Protein AF-A0A1M7DIY8-F1 (afdb_monomer)

Radius of gyration: 14.51 Å; Cα contacts (8 Å, |Δi|>4): 216; chains: 1; bounding box: 38×32×43 Å

pLDDT: mean 81.54, std 11.87, range [37.44, 93.25]

Sequence (140 aa):
MKLARIVAPTGAGKSCAISRVIQHKDPEVEVIDILEGENPQTRQIRSPVVILDSTSSSPESTLNWLDHFRQSEGTHVHGVLLIGQTDKD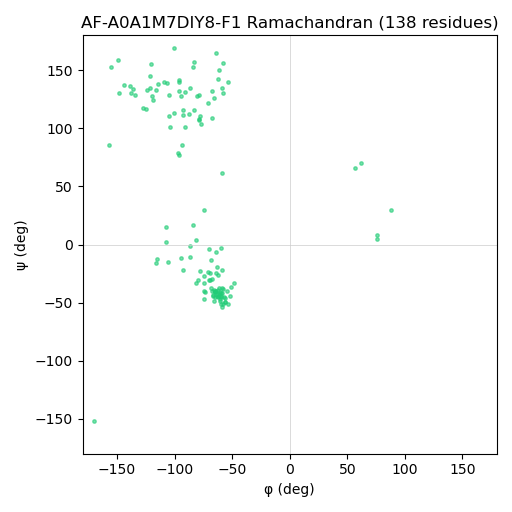NYWTEVRDDFSYDYAIDLDEYIQTSHIERVSRLSRAVEHSIRTLSPSAHPG

Solvent-accessible surface area (backbone atoms only — not comparable to full-atom values): 8065 Å² total; per-residue (Å²): 112,43,33,25,39,45,30,29,41,88,89,49,38,64,70,60,13,51,48,62,54,54,74,72,66,55,84,49,59,39,79,43,78,53,54,84,88,64,64,59,90,79,58,88,72,86,31,34,26,34,38,39,39,41,63,83,40,54,51,67,61,51,49,52,46,53,49,48,53,72,68,38,94,78,46,68,44,38,11,38,36,41,33,30,51,59,86,47,84,60,46,62,55,63,55,43,78,82,48,78,66,81,40,74,47,78,48,72,79,79,66,101,59,54,72,68,56,45,23,51,53,46,27,52,50,51,52,51,43,50,54,72,27,44,92,73,74,74,87,126

Nearest PDB structures (foldseek):
  1tue-assembly3_F  TM=4.587E-01  e=1.432E-03  human papillomavirus 18
  1dcf-assembly1_A-2  TM=4.742E-01  e=1.048E-02  Arabidopsis thaliana
  4nzy-assembly1_B  TM=3.386E-01  e=7.191E-02  Sulfurisphaera tokodaii str. 7
  5t3y-assembly1_A  TM=4.105E-01  e=1.066E+00  Burkholderia multivorans
  7apx-assembly1_F  TM=3.729E-01  e=5.983E-01  Saccharomyces cerevisiae S288C

Structure (mmCIF, N/CA/C/O backbone):
data_AF-A0A1M7DIY8-F1
#
_entry.id   AF-A0A1M7DIY8-F1
#
loop_
_atom_site.group_PDB
_atom_site.id
_atom_site.type_symbol
_atom_site.label_atom_id
_atom_site.label_alt_id
_atom_site.label_comp_id
_atom_site.label_asym_id
_atom_site.label_entity_id
_atom_site.label_seq_id
_atom_site.pdbx_PDB_ins_code
_atom_site.Cartn_x
_atom_site.Cartn_y
_atom_site.Cartn_z
_atom_site.occupancy
_atom_site.B_iso_or_equiv
_atom_site.auth_seq_id
_atom_site.auth_comp_id
_atom_site.auth_asym_id
_atom_site.auth_atom_id
_atom_site.pdbx_PDB_model_num
ATOM 1 N N . MET A 1 1 ? -10.698 -5.961 8.229 1.00 87.00 1 MET A N 1
ATOM 2 C CA . MET A 1 1 ? -9.879 -4.959 7.523 1.00 87.00 1 MET A CA 1
ATOM 3 C C . MET A 1 1 ? -9.600 -5.478 6.122 1.00 87.00 1 MET A C 1
ATOM 5 O O . MET A 1 1 ? -9.266 -6.652 6.009 1.00 87.00 1 MET A O 1
ATOM 9 N N . LYS A 1 2 ? -9.780 -4.648 5.093 1.00 89.75 2 LYS A N 1
ATOM 10 C CA . LYS A 1 2 ? -9.378 -4.939 3.711 1.00 89.75 2 LYS A CA 1
ATOM 11 C C . LYS A 1 2 ? -7.902 -4.600 3.500 1.00 89.75 2 LYS A C 1
ATOM 13 O O . LYS A 1 2 ? -7.381 -3.706 4.170 1.00 89.75 2 LYS A O 1
ATOM 18 N N . LEU A 1 3 ? -7.235 -5.262 2.568 1.00 90.94 3 LEU A N 1
ATOM 19 C CA . LEU A 1 3 ? -5.818 -5.037 2.297 1.00 90.94 3 LEU A CA 1
ATOM 20 C C . LEU A 1 3 ? -5.559 -4.922 0.799 1.00 90.94 3 LEU A C 1
ATOM 22 O O . LEU A 1 3 ? -5.938 -5.793 0.021 1.00 90.94 3 LEU A O 1
ATOM 26 N N . ALA A 1 4 ? -4.873 -3.859 0.396 1.00 91.56 4 ALA A N 1
ATOM 27 C CA . ALA A 1 4 ? -4.406 -3.669 -0.966 1.00 91.56 4 ALA A CA 1
ATOM 28 C C . ALA A 1 4 ? -2.882 -3.538 -1.006 1.00 91.56 4 ALA A C 1
ATOM 30 O O . ALA A 1 4 ? -2.269 -3.111 -0.029 1.00 91.56 4 ALA A O 1
ATOM 31 N N . ARG A 1 5 ? -2.267 -3.862 -2.145 1.00 91.12 5 ARG A N 1
ATOM 32 C CA . ARG A 1 5 ? -0.819 -3.752 -2.353 1.00 91.12 5 ARG A CA 1
ATOM 33 C C . ARG A 1 5 ? -0.490 -3.132 -3.706 1.00 91.12 5 ARG A C 1
ATOM 35 O O . ARG A 1 5 ? -1.015 -3.551 -4.736 1.00 91.12 5 ARG A O 1
ATOM 42 N N . ILE A 1 6 ? 0.429 -2.171 -3.706 1.00 89.56 6 ILE A N 1
ATOM 43 C CA . ILE A 1 6 ? 1.071 -1.641 -4.910 1.00 89.56 6 ILE A CA 1
ATOM 44 C C . ILE A 1 6 ? 2.578 -1.709 -4.709 1.00 89.56 6 ILE A C 1
ATOM 46 O O . ILE A 1 6 ? 3.133 -1.015 -3.856 1.00 89.56 6 ILE A O 1
ATOM 50 N N . VAL A 1 7 ? 3.260 -2.480 -5.544 1.00 88.31 7 VAL A N 1
ATOM 51 C CA . VAL A 1 7 ? 4.724 -2.451 -5.598 1.00 88.31 7 VAL A CA 1
ATOM 52 C C . VAL A 1 7 ? 5.164 -1.910 -6.940 1.00 88.31 7 VAL A C 1
ATOM 54 O O . VAL A 1 7 ? 4.576 -2.202 -7.983 1.00 88.31 7 VAL A O 1
ATOM 57 N N . ALA A 1 8 ? 6.178 -1.058 -6.899 1.00 87.00 8 ALA A N 1
ATOM 58 C CA . ALA A 1 8 ? 6.761 -0.492 -8.099 1.00 87.00 8 ALA A CA 1
ATOM 59 C C . ALA A 1 8 ? 8.251 -0.213 -7.890 1.00 87.00 8 ALA A C 1
ATOM 61 O O . ALA A 1 8 ? 8.672 0.013 -6.750 1.00 87.00 8 ALA A O 1
ATOM 62 N N . PRO A 1 9 ? 9.039 -0.111 -8.964 1.00 85.00 9 PRO A N 1
ATOM 63 C CA . PRO A 1 9 ? 10.480 0.020 -8.879 1.00 85.00 9 PRO A CA 1
ATOM 64 C C . PRO A 1 9 ? 10.910 1.310 -8.189 1.00 85.00 9 PRO A C 1
ATOM 66 O O . PRO A 1 9 ? 10.140 2.275 -8.018 1.00 85.00 9 PRO A O 1
ATOM 69 N N . THR A 1 10 ? 12.178 1.350 -7.807 1.00 83.75 10 THR A N 1
ATOM 70 C CA . THR A 1 10 ? 12.811 2.577 -7.329 1.00 83.75 10 THR A CA 1
ATOM 71 C C . THR A 1 10 ? 12.735 3.661 -8.414 1.00 83.75 10 THR A C 1
ATOM 73 O O . THR A 1 10 ? 12.935 3.408 -9.598 1.00 83.75 10 THR A O 1
ATOM 76 N N . GLY A 1 11 ? 12.357 4.887 -8.035 1.00 82.19 11 GLY A N 1
ATOM 77 C CA . GLY A 1 11 ? 12.195 5.994 -8.990 1.00 82.19 11 GLY A CA 1
ATOM 78 C C . GLY A 1 11 ? 10.925 5.951 -9.858 1.00 82.19 11 GLY A C 1
ATOM 79 O O . GLY A 1 11 ? 10.769 6.788 -10.746 1.00 82.19 11 GLY A O 1
ATOM 80 N N . ALA A 1 12 ? 9.980 5.037 -9.601 1.00 83.69 12 ALA A N 1
ATOM 81 C CA . ALA A 1 12 ? 8.710 4.980 -10.338 1.00 83.69 12 ALA A CA 1
ATOM 82 C C . ALA A 1 12 ? 7.757 6.165 -10.061 1.00 83.69 12 ALA A C 1
ATOM 84 O O . ALA A 1 12 ? 6.793 6.358 -10.798 1.00 83.69 12 ALA A O 1
ATOM 85 N N . GLY A 1 13 ? 8.021 6.964 -9.019 1.00 85.94 13 GLY A N 1
ATOM 86 C CA . GLY A 1 13 ? 7.202 8.123 -8.649 1.00 85.94 13 GLY A CA 1
ATOM 87 C C . GLY A 1 13 ? 6.034 7.802 -7.708 1.00 85.94 13 GLY A C 1
ATOM 88 O O . GLY A 1 13 ? 5.016 8.489 -7.750 1.00 85.94 13 GLY A O 1
ATOM 89 N N . LYS A 1 14 ? 6.170 6.776 -6.850 1.00 87.56 14 LYS A N 1
ATOM 90 C CA . LYS A 1 14 ? 5.151 6.357 -5.864 1.00 87.56 14 LYS A CA 1
ATOM 91 C C . LYS A 1 14 ? 4.698 7.514 -4.967 1.00 87.56 14 LYS A C 1
ATOM 93 O O . LYS A 1 14 ? 3.511 7.820 -4.931 1.00 87.56 14 LYS A O 1
ATOM 98 N N . SER A 1 15 ? 5.635 8.237 -4.353 1.00 87.44 15 SER A N 1
ATOM 99 C CA . SER A 1 15 ? 5.326 9.387 -3.490 1.00 87.44 15 SER A CA 1
ATOM 100 C C . SER A 1 15 ? 4.608 10.511 -4.248 1.00 87.44 15 SER A C 1
ATOM 102 O O . SER A 1 15 ? 3.671 11.109 -3.722 1.00 87.44 15 SER A O 1
ATOM 104 N N . CYS A 1 16 ? 4.973 10.764 -5.515 1.00 87.31 16 CYS A N 1
ATOM 105 C CA . CYS A 1 16 ? 4.265 11.726 -6.368 1.00 87.31 16 CYS A CA 1
ATOM 106 C C . CYS A 1 16 ? 2.831 11.269 -6.662 1.00 87.31 16 CYS A C 1
ATOM 108 O O . CYS A 1 16 ? 1.909 12.084 -6.657 1.00 87.31 16 CYS A O 1
ATOM 110 N N . ALA A 1 17 ? 2.639 9.973 -6.910 1.00 86.94 17 ALA A N 1
ATOM 111 C CA . ALA A 1 17 ? 1.332 9.404 -7.190 1.00 86.94 17 ALA A CA 1
ATOM 112 C C . ALA A 1 17 ? 0.401 9.460 -5.974 1.00 86.94 17 ALA A C 1
ATOM 114 O O . ALA A 1 17 ? -0.742 9.886 -6.132 1.00 86.94 17 ALA A O 1
ATOM 115 N N . ILE A 1 18 ? 0.903 9.105 -4.784 1.00 88.44 18 ILE A N 1
ATOM 116 C CA . ILE A 1 18 ? 0.186 9.236 -3.506 1.00 88.44 18 ILE A CA 1
ATOM 117 C C . ILE A 1 18 ? -0.185 10.700 -3.275 1.00 88.44 18 ILE A C 1
ATOM 119 O O . ILE A 1 18 ? -1.364 11.009 -3.132 1.00 88.44 18 ILE A O 1
ATOM 123 N N . SER A 1 19 ? 0.804 11.604 -3.336 1.00 87.62 19 SER A N 1
ATOM 124 C CA . SER A 1 19 ? 0.607 13.050 -3.152 1.00 87.62 19 SER A CA 1
ATOM 125 C C . SER A 1 19 ? -0.497 13.586 -4.058 1.00 87.62 19 SER A C 1
ATOM 127 O O . SER A 1 19 ? -1.366 14.322 -3.606 1.00 87.62 19 SER A O 1
ATOM 129 N N . ARG A 1 20 ? -0.508 13.178 -5.332 1.00 84.69 20 ARG A N 1
ATOM 130 C CA . ARG A 1 20 ? -1.522 13.606 -6.299 1.00 84.69 20 ARG A CA 1
ATOM 131 C C . ARG A 1 20 ? -2.933 13.167 -5.902 1.00 84.69 20 ARG A C 1
ATOM 133 O O . ARG A 1 20 ? -3.867 13.940 -6.101 1.00 84.69 20 ARG A O 1
ATOM 140 N N . VAL A 1 21 ? -3.089 11.961 -5.361 1.00 83.12 21 VAL A N 1
ATOM 141 C CA . VAL A 1 21 ? -4.396 11.429 -4.948 1.00 83.12 21 VAL A CA 1
ATOM 142 C C . VAL A 1 21 ? -4.863 12.093 -3.650 1.00 83.12 21 VAL A C 1
ATOM 144 O O . VAL A 1 21 ? -5.978 12.602 -3.599 1.00 83.12 21 VAL A O 1
ATOM 147 N N . ILE A 1 22 ? -3.993 12.207 -2.642 1.00 82.88 22 ILE A N 1
ATOM 148 C CA . ILE A 1 22 ? -4.367 12.776 -1.333 1.00 82.88 22 ILE A CA 1
ATOM 149 C C . ILE A 1 22 ? -4.533 14.305 -1.351 1.00 82.88 22 ILE A C 1
ATOM 151 O O . ILE A 1 22 ? -5.324 14.847 -0.582 1.00 82.88 22 ILE A O 1
ATOM 155 N N . GLN A 1 23 ? -3.840 15.025 -2.248 1.00 73.12 23 GLN A N 1
ATOM 156 C CA . GLN A 1 23 ? -3.990 16.483 -2.400 1.00 73.12 23 GLN A CA 1
ATOM 157 C C . GLN A 1 23 ? -5.427 16.898 -2.747 1.00 73.12 23 GLN A C 1
ATOM 159 O O . GLN A 1 23 ? -5.815 18.032 -2.470 1.00 73.12 23 GLN A O 1
ATOM 164 N N . HIS A 1 24 ? -6.228 15.979 -3.295 1.00 60.84 24 HIS A N 1
ATOM 165 C CA . HIS A 1 24 ? -7.634 16.211 -3.620 1.00 60.84 24 HIS A CA 1
ATOM 166 C C . HIS A 1 24 ? -8.584 16.002 -2.422 1.00 60.84 24 HIS A C 1
ATOM 168 O O . HIS A 1 24 ? -9.795 15.983 -2.608 1.00 60.84 24 HIS A O 1
ATOM 174 N N . LYS A 1 25 ? -8.038 15.978 -1.193 1.00 53.34 25 LYS A N 1
ATOM 175 C CA . LYS A 1 25 ? -8.757 16.014 0.091 1.00 53.34 25 LYS A CA 1
ATOM 176 C C . LYS A 1 25 ? -9.773 14.890 0.258 1.00 53.34 25 LYS A C 1
ATOM 178 O O . LYS A 1 25 ? -10.963 15.154 0.408 1.00 53.34 25 LYS A O 1
ATOM 183 N N . ASP A 1 26 ? -9.280 13.662 0.336 1.00 60.62 26 ASP A N 1
ATOM 184 C CA . ASP A 1 26 ? -10.044 12.622 1.012 1.00 60.62 26 ASP A CA 1
ATOM 185 C C . ASP A 1 26 ? -9.616 12.610 2.494 1.00 60.62 26 ASP A C 1
ATOM 187 O O . ASP A 1 26 ? -8.516 12.143 2.800 1.00 60.62 26 ASP A O 1
ATOM 191 N N . PRO A 1 27 ? -10.393 13.206 3.426 1.00 61.59 27 PRO A N 1
ATOM 192 C CA . PRO A 1 27 ? -10.049 13.229 4.854 1.00 61.59 27 PRO A CA 1
ATOM 193 C C . PRO A 1 27 ? -10.021 11.824 5.474 1.00 61.59 27 PRO A C 1
ATOM 195 O O . PRO A 1 27 ? -9.643 11.668 6.631 1.00 61.59 27 PRO A O 1
ATOM 198 N N . GLU A 1 28 ? -10.421 10.813 4.705 1.00 78.19 28 GLU A N 1
ATOM 199 C CA . GLU A 1 28 ? -10.513 9.418 5.104 1.00 78.19 28 GLU A CA 1
ATOM 200 C C . GLU A 1 28 ? -9.201 8.634 4.944 1.00 78.19 28 GLU A C 1
ATOM 202 O O .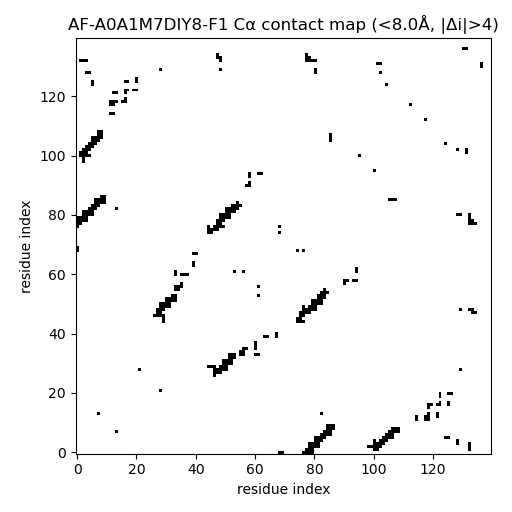 GLU A 1 28 ? -9.160 7.451 5.288 1.00 78.19 28 GLU A O 1
ATOM 207 N N . VAL A 1 29 ? -8.128 9.268 4.451 1.00 87.44 29 VAL A N 1
ATOM 208 C CA . VAL A 1 29 ? -6.845 8.606 4.171 1.00 87.44 29 VAL A CA 1
ATOM 209 C C . VAL A 1 29 ? -5.711 9.202 5.006 1.00 87.44 29 VAL A C 1
ATOM 211 O O . VAL A 1 29 ? -5.441 10.400 4.944 1.00 87.44 29 VAL A O 1
ATOM 214 N N . GLU A 1 30 ? -5.012 8.366 5.772 1.00 89.75 30 GLU A N 1
ATOM 215 C CA . GLU A 1 30 ? -3.753 8.716 6.449 1.00 89.75 30 GLU A CA 1
ATOM 216 C C . GLU A 1 30 ? -2.576 8.043 5.734 1.00 89.75 30 GLU A C 1
ATOM 218 O O . GLU A 1 30 ? -2.679 6.887 5.336 1.00 89.75 30 GLU A O 1
ATOM 223 N N . VAL A 1 31 ? -1.458 8.753 5.562 1.00 91.00 31 VAL A N 1
ATOM 224 C CA . VAL A 1 31 ? -0.212 8.176 5.032 1.00 91.00 31 VAL A CA 1
ATOM 225 C C . VAL A 1 31 ? 0.773 8.001 6.180 1.00 91.00 31 VAL A C 1
ATOM 227 O O . VAL A 1 31 ? 1.015 8.943 6.938 1.00 91.00 31 VAL A O 1
ATOM 230 N N . ILE A 1 32 ? 1.330 6.800 6.305 1.00 91.31 32 ILE A N 1
ATOM 231 C CA . ILE A 1 32 ? 2.298 6.432 7.336 1.00 91.31 32 ILE A CA 1
ATOM 232 C C . ILE A 1 32 ? 3.538 5.884 6.645 1.00 91.31 32 ILE A C 1
ATOM 234 O O . ILE A 1 32 ? 3.480 4.842 5.995 1.00 91.31 32 ILE A O 1
ATOM 238 N N . ASP A 1 33 ? 4.654 6.582 6.821 1.00 90.38 33 ASP A N 1
ATOM 239 C CA . ASP A 1 33 ? 5.973 6.083 6.453 1.00 90.38 33 ASP A CA 1
ATOM 240 C C . ASP A 1 33 ? 6.485 5.204 7.596 1.00 90.38 33 ASP A C 1
ATOM 242 O O . ASP A 1 33 ? 6.681 5.705 8.705 1.00 90.38 33 ASP A O 1
ATOM 246 N N . ILE A 1 34 ? 6.682 3.904 7.352 1.00 88.44 34 ILE A N 1
ATOM 247 C CA . ILE A 1 34 ? 7.192 3.002 8.392 1.00 88.44 34 ILE A CA 1
ATOM 248 C C . ILE A 1 34 ? 8.664 3.318 8.655 1.00 88.44 34 ILE A C 1
ATOM 250 O O . ILE A 1 34 ? 9.509 3.179 7.763 1.00 88.44 34 ILE A O 1
ATOM 254 N N . LEU A 1 35 ? 8.983 3.654 9.904 1.00 85.56 35 LEU A N 1
ATOM 255 C CA . LEU A 1 35 ? 10.361 3.729 10.377 1.00 85.56 35 LEU A CA 1
ATOM 256 C C . LEU A 1 35 ? 10.761 2.420 11.073 1.00 85.56 35 LEU A C 1
ATOM 258 O O . LEU A 1 35 ? 9.982 1.832 11.822 1.00 85.56 35 LEU A O 1
ATOM 262 N N . GLU A 1 36 ? 11.994 1.961 10.844 1.00 83.38 36 GLU A N 1
ATOM 263 C CA . GLU A 1 36 ? 12.528 0.775 11.526 1.00 83.38 36 GLU A CA 1
ATOM 264 C C . GLU A 1 36 ? 12.509 0.953 13.049 1.00 83.38 36 GLU A C 1
ATOM 266 O O . GLU A 1 36 ? 12.985 1.961 13.578 1.00 83.38 36 GLU A O 1
ATOM 271 N N . GLY A 1 37 ? 11.969 -0.046 13.754 1.00 83.00 37 GLY A N 1
ATOM 272 C CA . GLY A 1 37 ? 11.833 -0.033 15.213 1.00 83.00 37 GLY A CA 1
ATOM 273 C C . GLY A 1 37 ? 10.698 0.847 15.755 1.00 83.00 37 GLY A C 1
ATOM 274 O O . GLY A 1 37 ? 10.573 0.980 16.974 1.00 83.00 37 GLY A O 1
ATOM 275 N N . GLU A 1 38 ? 9.866 1.446 14.896 1.00 88.12 38 GLU A N 1
ATOM 276 C CA . GLU A 1 38 ? 8.678 2.184 15.333 1.00 88.12 38 GLU A CA 1
ATOM 277 C C . GLU A 1 38 ? 7.638 1.230 15.942 1.00 88.12 38 GLU A C 1
ATOM 279 O O . GLU A 1 38 ? 7.301 0.198 15.362 1.00 88.12 38 GLU A O 1
ATOM 284 N N . ASN A 1 39 ? 7.107 1.582 17.120 1.00 88.44 39 ASN A N 1
ATOM 285 C CA . ASN A 1 39 ? 6.034 0.819 17.752 1.00 88.44 39 ASN A CA 1
ATOM 286 C C . ASN A 1 39 ? 4.659 1.389 17.346 1.00 88.44 39 ASN A C 1
ATOM 288 O O . ASN A 1 39 ? 4.291 2.470 17.833 1.00 88.44 39 ASN A O 1
ATOM 292 N N . PRO A 1 40 ? 3.858 0.654 16.550 1.00 90.19 40 PRO A N 1
ATOM 293 C CA . PRO A 1 40 ? 2.565 1.129 16.062 1.00 90.19 40 PRO A CA 1
ATOM 294 C C . PRO A 1 40 ? 1.560 1.411 17.187 1.00 90.19 40 PRO A C 1
ATOM 296 O O . PRO A 1 40 ? 0.725 2.301 17.056 1.00 90.19 40 PRO A O 1
ATOM 299 N N . GLN A 1 41 ? 1.691 0.750 18.344 1.00 86.69 41 GLN A N 1
ATOM 300 C CA . GLN A 1 41 ? 0.803 0.941 19.499 1.00 86.69 41 GLN A CA 1
ATOM 301 C C . GLN A 1 41 ? 0.862 2.353 20.096 1.00 86.69 41 GLN A C 1
ATOM 303 O O . GLN A 1 41 ? -0.040 2.757 20.828 1.00 86.69 41 GLN A O 1
ATOM 308 N N . THR A 1 42 ? 1.928 3.104 19.815 1.00 86.75 42 THR A N 1
ATOM 309 C CA . THR A 1 42 ? 2.100 4.474 20.322 1.00 86.75 42 THR A CA 1
ATOM 310 C C . THR A 1 42 ? 1.438 5.527 19.435 1.00 86.75 42 THR A C 1
ATOM 312 O O . THR A 1 42 ? 1.319 6.686 19.844 1.00 86.75 42 THR A O 1
ATOM 315 N N . ARG A 1 43 ? 0.983 5.148 18.234 1.00 85.94 43 ARG A N 1
ATOM 316 C CA . ARG A 1 43 ? 0.411 6.072 17.257 1.00 85.94 43 ARG A CA 1
ATOM 317 C C . ARG A 1 43 ? -1.111 6.086 17.346 1.00 85.94 43 ARG A C 1
ATOM 319 O O . ARG A 1 43 ? -1.766 5.051 17.344 1.00 85.94 43 ARG A O 1
ATOM 326 N N . GLN A 1 44 ? -1.693 7.284 17.379 1.00 85.44 44 GLN A N 1
ATOM 327 C CA . GLN A 1 44 ? -3.140 7.442 17.273 1.00 85.44 44 GLN A CA 1
ATOM 328 C C . GLN A 1 44 ? -3.552 7.534 15.800 1.00 85.44 44 GLN A C 1
ATOM 330 O O . GLN A 1 44 ? -3.277 8.540 15.151 1.00 85.44 44 GLN A O 1
ATOM 335 N N . ILE A 1 45 ? -4.264 6.521 15.315 1.00 86.94 45 ILE A N 1
ATOM 336 C CA . ILE A 1 45 ? -4.762 6.440 13.936 1.00 86.94 45 ILE A CA 1
ATOM 337 C C . ILE A 1 45 ? -6.191 6.961 13.882 1.00 86.94 45 ILE A C 1
ATOM 339 O O . ILE A 1 45 ? -7.039 6.534 14.672 1.00 86.94 45 ILE A O 1
ATOM 343 N N . ARG A 1 46 ? -6.455 7.908 12.981 1.00 82.50 46 ARG A N 1
ATOM 344 C CA . ARG A 1 46 ? -7.762 8.592 12.905 1.00 82.50 46 ARG A CA 1
ATOM 345 C C . ARG A 1 46 ? -8.508 8.340 11.602 1.00 82.50 46 ARG A C 1
ATOM 347 O O . ARG A 1 46 ? -9.708 8.594 11.550 1.00 82.50 46 ARG A O 1
ATOM 354 N N . SER A 1 47 ? -7.813 7.843 10.586 1.00 87.94 47 SER A N 1
ATOM 355 C CA . SER A 1 47 ? -8.383 7.619 9.264 1.00 87.94 47 SER A CA 1
ATOM 356 C C . SER A 1 47 ? -8.845 6.171 9.073 1.00 87.94 47 SER A C 1
ATOM 358 O O . SER A 1 47 ? -8.161 5.245 9.516 1.00 87.94 47 SER A O 1
ATOM 360 N N . PRO A 1 48 ? -9.986 5.949 8.396 1.00 88.88 48 PRO A N 1
ATOM 361 C CA . PRO A 1 48 ? -10.481 4.615 8.081 1.00 88.88 48 PRO A CA 1
ATOM 362 C C . PRO A 1 48 ? -9.655 3.896 7.011 1.00 88.88 48 PRO A C 1
ATOM 364 O O . PRO A 1 48 ? -9.660 2.664 6.969 1.00 88.88 48 PRO A O 1
ATOM 367 N N . VAL A 1 49 ? -8.944 4.630 6.155 1.00 90.75 49 VAL A N 1
ATOM 368 C CA . VAL A 1 49 ? -7.998 4.066 5.193 1.00 90.75 49 VAL A CA 1
ATOM 369 C C . VAL A 1 49 ? -6.593 4.552 5.526 1.00 90.75 49 VAL A C 1
ATOM 371 O O . VAL A 1 49 ? -6.365 5.740 5.751 1.00 90.75 49 VAL A O 1
ATOM 374 N N . VAL A 1 50 ? -5.636 3.630 5.542 1.00 92.69 50 VAL A N 1
ATOM 375 C CA . VAL A 1 50 ? -4.224 3.940 5.785 1.00 92.69 50 VAL A CA 1
ATOM 376 C C . VAL A 1 50 ? -3.400 3.522 4.577 1.00 92.69 50 VAL A C 1
ATOM 378 O O . VAL A 1 50 ? -3.482 2.384 4.126 1.00 92.69 50 VAL A O 1
ATOM 381 N N . ILE A 1 51 ? -2.586 4.430 4.052 1.00 93.06 51 ILE A N 1
ATOM 382 C CA . ILE A 1 51 ? -1.511 4.103 3.120 1.00 93.06 51 ILE A CA 1
ATOM 383 C C . ILE A 1 51 ? -0.256 3.891 3.951 1.00 93.06 51 ILE A C 1
ATOM 385 O O . ILE A 1 51 ? 0.234 4.821 4.588 1.00 93.06 51 ILE A O 1
ATOM 389 N N . LEU A 1 52 ? 0.250 2.669 3.935 1.00 92.81 52 LEU A N 1
ATOM 390 C CA . LEU A 1 52 ? 1.426 2.266 4.679 1.00 92.81 52 LEU A CA 1
ATOM 391 C C . LEU A 1 52 ? 2.606 2.155 3.706 1.00 92.81 52 LEU A C 1
ATOM 393 O O . LEU A 1 52 ? 2.711 1.188 2.941 1.00 92.81 52 LEU A O 1
ATOM 397 N N . ASP A 1 53 ? 3.472 3.169 3.696 1.00 90.38 53 ASP A N 1
ATOM 398 C CA . ASP A 1 53 ? 4.675 3.169 2.867 1.00 90.38 53 ASP A C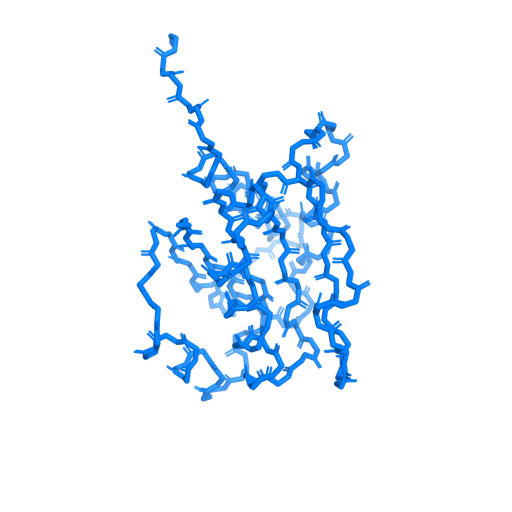A 1
ATOM 399 C C . ASP A 1 53 ? 5.750 2.302 3.527 1.00 90.38 53 ASP A C 1
ATOM 401 O O . ASP A 1 53 ? 6.342 2.637 4.554 1.00 90.38 53 ASP A O 1
ATOM 405 N N . SER A 1 54 ? 5.973 1.150 2.907 1.00 85.56 54 SER A N 1
ATOM 406 C CA . SER A 1 54 ? 6.913 0.116 3.325 1.00 85.56 54 SER A CA 1
ATOM 407 C C . SER A 1 54 ? 8.150 0.061 2.414 1.00 85.56 54 SER A C 1
ATOM 409 O O . SER A 1 54 ? 8.918 -0.906 2.409 1.00 85.56 54 SER A O 1
ATOM 411 N N . THR A 1 55 ? 8.368 1.108 1.607 1.00 82.19 55 THR A N 1
ATOM 412 C CA . THR A 1 55 ? 9.517 1.226 0.691 1.00 82.19 55 THR A CA 1
ATOM 413 C C . THR A 1 55 ? 10.840 1.053 1.441 1.00 82.19 55 THR A C 1
ATOM 415 O O . THR A 1 55 ? 11.724 0.347 0.964 1.00 82.19 55 THR A O 1
ATOM 418 N N . SER A 1 56 ? 10.964 1.609 2.646 1.00 79.62 56 SER A N 1
ATOM 419 C CA . SER A 1 56 ? 12.220 1.610 3.412 1.00 79.62 56 SER A CA 1
ATOM 420 C C . SER A 1 56 ? 12.233 0.663 4.614 1.00 79.62 56 SER A C 1
ATOM 422 O O . SER A 1 56 ? 13.236 0.626 5.318 1.00 79.62 56 SER A O 1
ATOM 424 N N . SER A 1 57 ? 11.163 -0.104 4.843 1.00 84.31 57 SER A N 1
ATOM 425 C CA . SER A 1 57 ? 11.035 -0.983 6.009 1.00 84.31 57 SER A CA 1
ATOM 426 C C . SER A 1 57 ? 11.338 -2.454 5.703 1.00 84.31 57 SER A C 1
ATOM 428 O O . SER A 1 57 ? 11.458 -2.875 4.542 1.00 84.31 57 SER A O 1
ATOM 430 N N . SER A 1 58 ? 11.455 -3.230 6.773 1.00 86.38 58 SER A N 1
ATOM 431 C CA . SER A 1 58 ? 11.526 -4.682 6.846 1.00 86.38 58 SER A CA 1
ATOM 432 C C . SER A 1 58 ? 10.126 -5.317 6.822 1.00 86.38 58 SER A C 1
ATOM 434 O O . SER A 1 58 ? 9.130 -4.655 7.160 1.00 86.38 58 SER A O 1
ATOM 436 N N . PRO A 1 59 ? 10.016 -6.596 6.408 1.00 86.12 59 PRO A N 1
ATOM 437 C CA . PRO A 1 59 ? 8.754 -7.333 6.458 1.00 86.12 59 PRO A CA 1
ATOM 438 C C . PRO A 1 59 ? 8.191 -7.366 7.879 1.00 86.12 59 PRO A C 1
ATOM 440 O O . PRO A 1 59 ? 7.028 -7.035 8.076 1.00 86.12 59 PRO A O 1
ATOM 443 N N . GLU A 1 60 ? 9.039 -7.640 8.875 1.00 87.44 60 GLU A N 1
ATOM 444 C CA . GLU A 1 60 ? 8.672 -7.691 10.296 1.00 87.44 60 GLU A CA 1
ATOM 445 C C . GLU A 1 60 ? 8.037 -6.385 10.787 1.00 87.44 60 GLU A C 1
ATOM 447 O O . GLU A 1 60 ? 6.947 -6.409 11.359 1.00 87.44 60 GLU A O 1
ATOM 452 N N . SER A 1 61 ? 8.656 -5.231 10.505 1.00 88.94 61 SER A N 1
ATOM 453 C CA . SER A 1 61 ? 8.073 -3.932 10.872 1.00 88.94 61 SER A CA 1
ATOM 454 C C . SER A 1 61 ? 6.691 -3.744 10.242 1.00 88.94 61 SER A C 1
ATOM 456 O O . SER A 1 61 ? 5.769 -3.239 10.875 1.00 88.94 61 SER A O 1
ATOM 458 N N . THR A 1 62 ? 6.518 -4.195 9.003 1.00 90.31 62 THR A N 1
ATOM 459 C CA . THR A 1 62 ? 5.263 -4.045 8.255 1.00 90.31 62 THR A CA 1
ATOM 460 C C . THR A 1 62 ? 4.175 -4.978 8.776 1.00 90.31 62 THR A C 1
ATOM 462 O O . THR A 1 62 ? 3.032 -4.554 8.942 1.00 90.31 62 THR A O 1
ATOM 465 N N . LEU A 1 63 ? 4.534 -6.217 9.109 1.00 90.00 63 LEU A N 1
ATOM 466 C CA . LEU A 1 63 ? 3.652 -7.178 9.766 1.00 90.00 63 LEU A CA 1
ATOM 467 C C . LEU A 1 63 ? 3.208 -6.668 11.140 1.00 90.00 63 LEU A C 1
ATOM 469 O O . LEU A 1 63 ? 2.018 -6.695 11.433 1.00 90.00 63 LEU A O 1
ATOM 473 N N . ASN A 1 64 ? 4.119 -6.092 11.930 1.00 90.81 64 ASN A N 1
ATOM 474 C CA . ASN A 1 64 ? 3.789 -5.492 13.225 1.00 90.81 64 ASN A CA 1
ATOM 475 C C . ASN A 1 64 ? 2.741 -4.365 13.095 1.00 90.81 64 ASN A C 1
ATOM 477 O O . ASN A 1 64 ? 1.782 -4.295 13.867 1.00 90.81 64 ASN A O 1
ATOM 481 N N . TRP A 1 65 ? 2.872 -3.508 12.076 1.00 92.25 65 TRP A N 1
ATOM 482 C CA . TRP A 1 65 ? 1.861 -2.495 11.748 1.00 92.25 65 TRP A CA 1
ATOM 483 C C . TRP A 1 65 ? 0.511 -3.114 11.358 1.00 92.25 65 TRP A C 1
ATOM 485 O O . TRP A 1 65 ? -0.535 -2.675 11.841 1.00 92.25 65 TRP A O 1
ATOM 495 N N . LEU A 1 66 ? 0.516 -4.142 10.509 1.00 90.88 66 LEU A N 1
ATOM 496 C CA . LEU A 1 66 ? -0.708 -4.822 10.079 1.00 90.88 66 LEU A CA 1
ATOM 497 C C . LEU A 1 66 ? -1.419 -5.543 11.232 1.00 90.88 66 LEU A C 1
ATOM 499 O O . LEU A 1 66 ? -2.647 -5.467 11.338 1.00 90.88 66 LEU A O 1
ATOM 503 N N . ASP A 1 67 ? -0.666 -6.195 12.114 1.00 89.56 67 ASP A N 1
ATOM 504 C CA . ASP A 1 67 ? -1.194 -6.847 13.311 1.00 89.56 67 ASP A CA 1
ATOM 505 C C . ASP A 1 67 ? -1.793 -5.836 14.283 1.00 89.56 67 ASP A C 1
ATOM 507 O O . ASP A 1 67 ? -2.885 -6.067 14.811 1.00 89.56 67 ASP A O 1
ATOM 511 N N . HIS A 1 68 ? -1.152 -4.677 14.457 1.00 89.81 68 HIS A N 1
ATOM 512 C CA . HIS A 1 68 ? -1.715 -3.588 15.249 1.00 89.81 68 HIS A CA 1
ATOM 513 C C . HIS A 1 68 ? -3.102 -3.164 14.740 1.00 89.81 68 HIS A C 1
ATOM 515 O O . HIS A 1 68 ? -4.038 -3.062 15.537 1.00 89.81 68 HIS A O 1
ATOM 521 N N . PHE A 1 69 ? -3.271 -2.988 13.425 1.00 89.56 69 PHE A N 1
ATOM 522 C CA . PHE A 1 69 ? -4.572 -2.634 12.845 1.00 89.56 69 PHE A CA 1
ATOM 523 C C . PHE A 1 69 ? -5.619 -3.752 12.967 1.00 89.56 69 PHE A C 1
ATOM 525 O O . PHE A 1 69 ? -6.813 -3.466 13.047 1.00 89.56 69 PHE A O 1
ATOM 532 N N . ARG A 1 70 ? -5.205 -5.028 12.988 1.00 84.56 70 ARG A N 1
ATOM 533 C CA . ARG A 1 70 ? -6.121 -6.169 13.182 1.00 84.56 70 ARG A CA 1
ATOM 534 C C . ARG A 1 70 ? -6.598 -6.309 14.621 1.00 84.56 70 ARG A C 1
ATOM 536 O O . ARG A 1 70 ? -7.742 -6.702 14.833 1.00 84.56 70 ARG A O 1
ATOM 543 N N . GLN A 1 71 ? -5.704 -6.082 15.579 1.00 80.25 71 GLN A N 1
ATOM 544 C CA . GLN A 1 71 ? -5.930 -6.398 16.991 1.00 80.25 71 GLN A CA 1
ATOM 545 C C . GLN A 1 71 ? -6.502 -5.226 17.787 1.00 80.25 71 GLN A C 1
ATOM 547 O O . GLN A 1 71 ? -7.086 -5.434 18.849 1.00 80.25 71 GLN A O 1
ATOM 552 N N . SER A 1 72 ? -6.322 -3.992 17.319 1.00 68.56 72 SER A N 1
ATOM 553 C CA . SER A 1 72 ? -6.753 -2.824 18.074 1.00 68.56 72 SER A CA 1
ATOM 554 C C . SER A 1 72 ? -8.268 -2.630 17.961 1.00 68.56 72 SER A C 1
ATOM 556 O O . SER A 1 72 ? -8.785 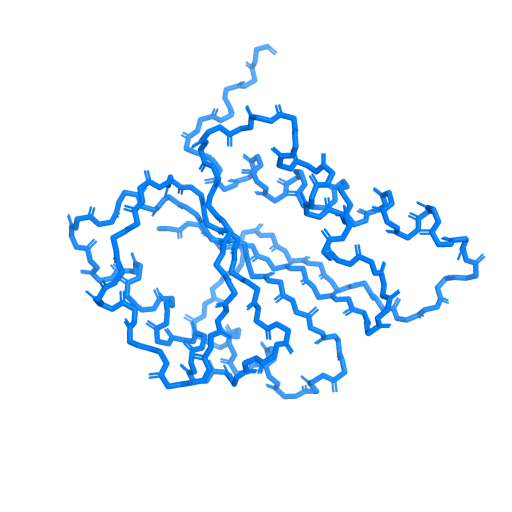-2.117 16.970 1.00 68.56 72 SER A O 1
ATOM 558 N N . GLU A 1 73 ? -8.985 -2.987 19.033 1.00 60.25 73 GLU A N 1
ATOM 559 C CA . GLU A 1 73 ? -10.435 -2.772 19.195 1.00 60.25 73 GLU A CA 1
ATOM 560 C C . GLU A 1 73 ? -10.854 -1.280 19.122 1.00 60.25 73 GLU A C 1
ATOM 562 O O . GLU A 1 73 ? -12.042 -0.969 19.162 1.00 60.25 73 GLU A O 1
ATOM 567 N N . GLY A 1 74 ? -9.902 -0.344 18.981 1.00 59.97 74 GLY A N 1
ATOM 568 C CA . GLY A 1 74 ? -10.145 1.094 18.817 1.00 59.97 74 GLY A CA 1
ATOM 569 C C . GLY A 1 74 ? -9.717 1.692 17.470 1.00 59.97 74 GLY A C 1
ATOM 570 O O . GLY A 1 74 ? -10.107 2.825 17.162 1.00 59.97 74 GLY A O 1
ATOM 571 N N . THR A 1 75 ? -8.939 0.981 16.646 1.00 65.69 75 THR A N 1
ATOM 572 C CA . THR A 1 75 ? -8.584 1.482 15.311 1.00 65.69 75 THR A CA 1
ATO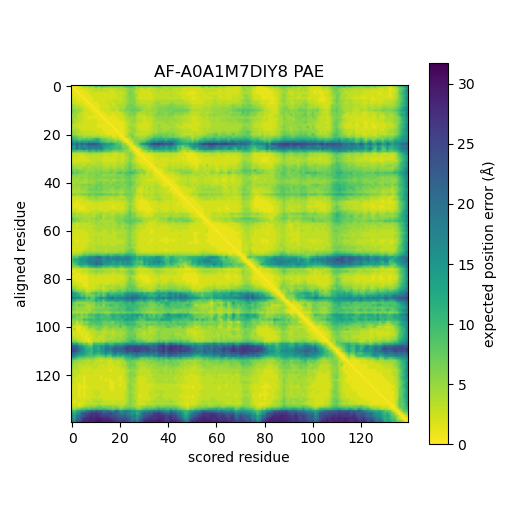M 573 C C . THR A 1 75 ? -9.759 1.276 14.371 1.00 65.69 75 THR A C 1
ATOM 575 O O . THR A 1 75 ? -10.066 0.155 13.979 1.00 65.69 75 THR A O 1
ATOM 578 N N . HIS A 1 76 ? -10.395 2.369 13.954 1.00 77.44 76 HIS A N 1
ATOM 579 C CA . HIS A 1 76 ? -11.469 2.364 12.956 1.00 77.44 76 HIS A CA 1
ATOM 580 C C . HIS A 1 76 ? -10.918 2.139 11.533 1.00 77.44 76 HIS A C 1
ATOM 582 O O . HIS A 1 76 ? -11.464 2.656 10.564 1.00 77.44 76 HIS A O 1
ATOM 588 N N . VAL A 1 77 ? -9.805 1.409 11.397 1.00 88.25 77 VAL A N 1
ATOM 589 C CA . VAL A 1 77 ? -9.137 1.162 10.119 1.00 88.25 77 VAL A CA 1
ATOM 590 C C . VAL A 1 77 ? -9.905 0.075 9.379 1.00 88.25 77 VAL A C 1
ATOM 592 O O . VAL A 1 77 ? -9.883 -1.110 9.716 1.00 88.25 77 VAL A O 1
ATOM 595 N N . HIS A 1 78 ? -10.606 0.494 8.337 1.00 88.12 78 HIS A N 1
ATOM 596 C CA . HIS A 1 78 ? -11.344 -0.378 7.441 1.00 88.12 78 HIS A CA 1
ATOM 597 C C . HIS A 1 78 ? -10.438 -1.006 6.392 1.00 88.12 78 HIS A C 1
ATOM 599 O O . HIS A 1 78 ? -10.665 -2.166 6.031 1.00 88.12 78 HIS A O 1
ATOM 605 N N . GLY A 1 79 ? -9.403 -0.292 5.943 1.00 90.94 79 GLY A N 1
ATOM 606 C CA . GLY A 1 79 ? -8.490 -0.824 4.949 1.00 90.94 79 GLY A CA 1
ATOM 607 C C . GLY A 1 79 ? -7.094 -0.221 4.953 1.00 90.94 79 GLY A C 1
ATOM 608 O O . GLY A 1 79 ? -6.888 0.929 5.333 1.00 90.94 79 GLY A O 1
ATOM 609 N N . VAL A 1 80 ? -6.134 -1.023 4.502 1.00 92.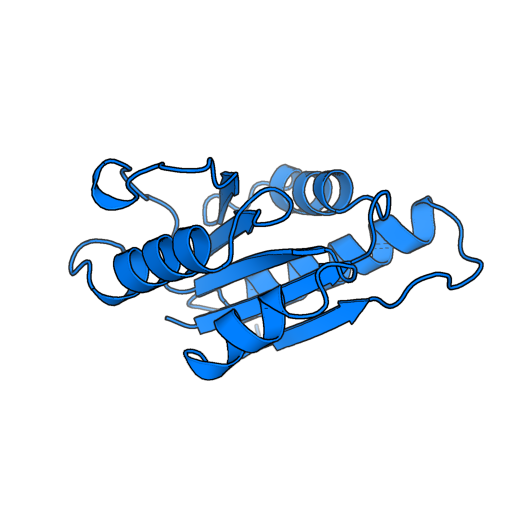81 80 VAL A N 1
ATOM 610 C CA . VAL A 1 80 ? -4.724 -0.640 4.404 1.00 92.81 80 VAL A CA 1
ATOM 611 C C . VAL A 1 80 ? -4.246 -0.827 2.970 1.00 92.81 80 VAL A C 1
ATOM 613 O O . VAL A 1 80 ? -4.492 -1.863 2.356 1.00 92.81 80 VAL A O 1
ATOM 616 N N . LEU A 1 81 ? -3.560 0.173 2.428 1.00 93.25 81 LEU A N 1
ATOM 617 C CA . LEU A 1 81 ? -2.826 0.089 1.172 1.00 93.25 81 LEU A CA 1
ATOM 618 C C . LEU A 1 81 ? -1.332 0.005 1.483 1.00 93.25 81 LEU A C 1
ATOM 620 O O . LEU A 1 81 ? -0.730 0.991 1.895 1.00 93.25 81 LEU A O 1
ATOM 624 N N . LEU A 1 82 ? -0.733 -1.153 1.233 1.00 92.19 82 LEU A N 1
ATOM 625 C CA . LEU A 1 82 ? 0.709 -1.351 1.287 1.00 92.19 82 LEU A CA 1
ATOM 626 C C . LEU A 1 82 ? 1.360 -0.803 0.021 1.00 92.19 82 LEU A C 1
ATOM 628 O O . LEU A 1 82 ? 0.967 -1.165 -1.094 1.00 92.19 82 LEU A O 1
ATOM 632 N N . ILE A 1 83 ? 2.381 0.031 0.189 1.00 90.00 83 ILE A N 1
ATOM 633 C CA . ILE A 1 83 ? 3.194 0.532 -0.918 1.00 90.00 83 ILE A CA 1
ATOM 634 C C . ILE A 1 83 ? 4.649 0.146 -0.698 1.00 90.00 83 ILE A C 1
ATOM 636 O O . ILE A 1 83 ? 5.183 0.337 0.385 1.00 90.00 83 ILE A O 1
ATOM 640 N N . GLY A 1 84 ? 5.322 -0.352 -1.733 1.00 89.12 84 GLY A N 1
ATOM 641 C CA . GLY A 1 84 ? 6.771 -0.511 -1.654 1.00 89.12 84 GLY A CA 1
ATOM 642 C C . GLY A 1 84 ? 7.446 -0.867 -2.973 1.00 89.12 84 GLY A C 1
ATOM 643 O O . GLY A 1 84 ? 7.004 -0.427 -4.040 1.00 89.12 84 GLY A O 1
ATOM 644 N N . GLN A 1 85 ? 8.578 -1.570 -2.905 1.00 86.12 85 GLN A N 1
ATOM 645 C CA . GLN A 1 85 ? 9.476 -1.767 -4.047 1.00 86.12 85 GLN A CA 1
ATOM 646 C C . GLN A 1 85 ? 9.465 -3.194 -4.587 1.00 86.12 85 GLN A C 1
ATOM 648 O O . GLN A 1 85 ? 9.436 -4.143 -3.814 1.00 86.12 85 GLN A O 1
ATOM 653 N N . THR A 1 86 ? 9.504 -3.338 -5.913 1.00 77.25 86 THR A N 1
ATOM 654 C CA . THR A 1 86 ? 9.549 -4.636 -6.611 1.00 77.25 86 THR A CA 1
ATOM 655 C C . THR A 1 86 ? 10.866 -5.386 -6.419 1.00 77.25 86 THR A C 1
ATOM 657 O O . THR A 1 86 ? 10.874 -6.601 -6.517 1.00 77.25 86 THR A O 1
ATOM 660 N N . ASP A 1 87 ? 11.962 -4.682 -6.128 1.00 70.81 87 ASP A N 1
ATOM 661 C CA . ASP A 1 87 ? 13.334 -5.210 -6.036 1.00 70.81 87 ASP A CA 1
ATOM 662 C C . ASP A 1 87 ? 13.664 -5.895 -4.693 1.00 70.81 87 ASP A C 1
ATOM 664 O O . ASP A 1 87 ? 14.793 -6.333 -4.473 1.00 70.81 87 ASP A O 1
ATOM 668 N N . LYS A 1 88 ? 12.687 -6.029 -3.787 1.00 68.81 88 LYS A N 1
ATOM 669 C CA . LYS A 1 88 ? 12.834 -6.793 -2.542 1.00 68.81 88 LYS A CA 1
ATOM 670 C C . LYS A 1 88 ? 12.280 -8.213 -2.723 1.00 68.81 88 LYS A C 1
ATOM 672 O O . LYS A 1 88 ? 11.186 -8.512 -2.245 1.00 68.81 88 LYS A O 1
ATOM 677 N N . ASP A 1 89 ? 13.044 -9.072 -3.400 1.00 58.34 89 ASP A N 1
ATOM 678 C CA . ASP A 1 89 ? 12.614 -10.390 -3.919 1.00 58.34 89 ASP A CA 1
ATOM 679 C C . ASP A 1 89 ? 11.862 -11.296 -2.918 1.00 58.34 89 ASP A C 1
ATOM 681 O O . ASP A 1 89 ? 10.932 -12.001 -3.307 1.00 58.34 89 ASP A O 1
ATOM 685 N N . ASN A 1 90 ? 12.189 -11.248 -1.622 1.00 68.38 90 ASN A N 1
ATOM 686 C CA . ASN A 1 90 ? 11.528 -12.082 -0.603 1.00 68.38 90 ASN A CA 1
ATOM 687 C C . ASN A 1 90 ? 10.541 -11.323 0.293 1.00 68.38 90 ASN A C 1
ATOM 689 O O . ASN A 1 90 ? 9.693 -11.937 0.934 1.00 68.38 90 ASN A O 1
ATOM 693 N N . TYR A 1 91 ? 10.595 -9.992 0.292 1.00 75.94 91 TYR A N 1
ATOM 694 C CA . TYR A 1 91 ? 9.838 -9.160 1.224 1.00 75.94 91 TYR A CA 1
ATOM 695 C C . TYR A 1 91 ? 8.323 -9.367 1.071 1.00 75.94 91 TYR A C 1
ATOM 697 O O . TYR A 1 91 ? 7.609 -9.575 2.047 1.00 75.94 91 TYR A O 1
ATOM 705 N N . TRP A 1 92 ? 7.810 -9.330 -0.164 1.00 78.25 92 TRP A N 1
ATOM 706 C CA . TRP A 1 92 ? 6.360 -9.418 -0.398 1.00 78.25 92 TRP A CA 1
ATOM 707 C C . TRP A 1 92 ? 5.833 -10.834 -0.281 1.00 78.25 92 TRP A C 1
ATOM 709 O O . TRP A 1 92 ? 4.644 -11.011 -0.039 1.00 78.25 92 TRP A O 1
ATOM 719 N N . THR A 1 93 ? 6.703 -11.825 -0.458 1.00 76.75 93 THR A N 1
ATOM 720 C CA . THR A 1 93 ? 6.358 -13.224 -0.225 1.00 76.75 93 THR A CA 1
ATOM 721 C C . THR A 1 93 ? 6.068 -13.431 1.257 1.00 76.75 93 THR A C 1
ATOM 723 O O . THR A 1 93 ? 4.990 -13.912 1.583 1.00 76.75 93 THR A O 1
ATOM 726 N N . GLU A 1 94 ? 6.953 -12.951 2.136 1.00 76.31 94 GLU A N 1
ATOM 727 C CA . GLU A 1 94 ? 6.770 -13.028 3.592 1.00 76.31 94 GLU A CA 1
ATOM 728 C C . GLU A 1 94 ? 5.496 -12.302 4.053 1.00 76.31 94 GLU A C 1
ATOM 730 O O . GLU A 1 94 ? 4.704 -12.862 4.800 1.00 76.31 94 GLU A O 1
ATOM 735 N N . VAL A 1 95 ? 5.226 -11.093 3.545 1.00 78.12 95 VAL A N 1
ATOM 736 C CA . VAL A 1 95 ? 4.001 -10.352 3.913 1.00 78.12 95 VAL A CA 1
ATOM 737 C C . VAL A 1 95 ? 2.724 -11.008 3.360 1.00 78.12 95 VAL A C 1
ATOM 739 O O . VAL A 1 95 ? 1.655 -10.890 3.960 1.00 78.12 95 VAL A O 1
ATOM 742 N N . ARG A 1 96 ? 2.800 -11.684 2.207 1.00 71.88 96 ARG A N 1
ATOM 743 C CA . ARG A 1 96 ? 1.644 -12.329 1.562 1.00 71.88 96 ARG A CA 1
ATOM 744 C C . ARG A 1 96 ? 1.211 -13.603 2.277 1.00 71.88 96 ARG A C 1
ATOM 746 O O . ARG A 1 96 ? 0.021 -13.902 2.275 1.00 71.88 96 ARG A O 1
ATOM 753 N N . ASP A 1 97 ? 2.141 -14.353 2.856 1.00 73.69 97 ASP A N 1
ATOM 754 C CA . ASP A 1 97 ? 1.811 -15.635 3.488 1.00 73.69 97 ASP A CA 1
ATOM 755 C C . ASP A 1 97 ? 0.872 -15.458 4.701 1.00 73.69 97 ASP A C 1
ATOM 757 O O . ASP A 1 97 ? 0.052 -16.336 4.977 1.00 73.69 97 ASP A O 1
ATOM 761 N N . ASP A 1 98 ? 0.883 -14.279 5.331 1.00 71.75 98 ASP A N 1
ATOM 762 C CA . ASP A 1 98 ? 0.031 -13.951 6.480 1.00 71.75 98 ASP A CA 1
ATOM 763 C C . ASP A 1 98 ? -1.290 -13.231 6.116 1.00 71.75 98 ASP A C 1
ATOM 765 O O . ASP A 1 98 ? -2.189 -13.107 6.962 1.00 71.75 98 ASP A O 1
ATOM 769 N N . PHE A 1 99 ? -1.451 -12.753 4.869 1.00 77.50 99 PHE A N 1
ATOM 770 C CA . PHE A 1 99 ? -2.577 -11.895 4.468 1.00 77.50 99 PHE A CA 1
ATOM 771 C C . PHE A 1 99 ? -3.092 -12.140 3.038 1.00 77.50 99 PHE A C 1
ATOM 773 O O . PHE A 1 99 ? -2.336 -12.176 2.071 1.00 77.50 99 PHE A O 1
ATOM 780 N N . SER A 1 100 ? -4.422 -12.168 2.864 1.00 82.12 100 SER A N 1
ATOM 781 C CA . SER A 1 100 ? -5.043 -12.099 1.532 1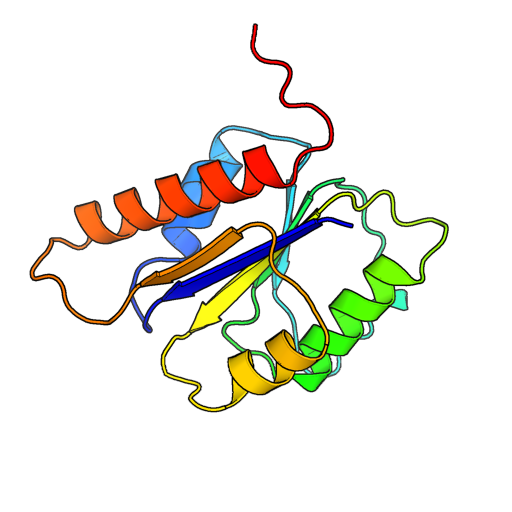.00 82.12 100 SER A CA 1
ATOM 782 C C . SER A 1 100 ? -5.254 -10.650 1.089 1.00 82.12 100 SER A C 1
ATOM 784 O O . SER A 1 100 ? -5.803 -9.853 1.851 1.00 82.12 100 SER A O 1
ATOM 786 N N . TYR A 1 101 ? -4.908 -10.328 -0.158 1.00 83.31 101 TYR A N 1
ATOM 787 C CA . TYR A 1 101 ? -5.155 -9.008 -0.742 1.00 83.31 101 TYR A CA 1
ATOM 788 C C . TYR A 1 101 ? -6.513 -8.940 -1.451 1.00 83.31 101 TYR A C 1
ATOM 790 O O . TYR A 1 101 ? -6.806 -9.770 -2.311 1.00 83.31 101 TYR A O 1
ATOM 798 N N . ASP A 1 102 ? -7.298 -7.903 -1.161 1.00 88.12 102 ASP A N 1
ATOM 799 C CA . ASP A 1 102 ? -8.482 -7.514 -1.939 1.00 88.12 102 ASP A CA 1
ATOM 800 C C . ASP A 1 102 ? -8.087 -6.939 -3.310 1.00 88.12 102 ASP A C 1
ATOM 802 O O . ASP A 1 102 ? -8.815 -7.075 -4.292 1.00 88.12 102 ASP A O 1
ATOM 806 N N . TYR A 1 103 ? -6.920 -6.294 -3.378 1.00 86.25 103 TYR A N 1
ATOM 807 C CA . TYR A 1 103 ? -6.335 -5.775 -4.611 1.00 86.25 103 TYR A CA 1
ATOM 808 C C . TYR A 1 103 ? -4.809 -5.822 -4.535 1.00 86.25 103 TYR A C 1
ATOM 810 O O . TYR A 1 103 ? -4.214 -5.335 -3.579 1.00 86.25 103 TYR A O 1
ATOM 818 N N . ALA A 1 104 ? -4.146 -6.363 -5.551 1.00 87.06 104 ALA A N 1
ATOM 819 C CA . ALA A 1 104 ? -2.692 -6.354 -5.629 1.00 87.06 104 ALA A CA 1
ATOM 820 C C . ALA A 1 104 ? -2.248 -6.058 -7.055 1.00 87.06 104 ALA A C 1
ATOM 822 O O . ALA A 1 104 ? -2.795 -6.608 -8.012 1.00 87.06 104 ALA A O 1
ATOM 823 N N . ILE A 1 105 ? -1.243 -5.200 -7.192 1.00 85.38 105 ILE A N 1
ATOM 824 C CA . ILE A 1 105 ? -0.596 -4.951 -8.473 1.00 85.38 105 ILE A CA 1
ATOM 825 C C . ILE A 1 105 ? 0.918 -4.872 -8.305 1.00 85.38 105 ILE A C 1
ATOM 827 O O . ILE A 1 105 ? 1.438 -4.135 -7.462 1.00 85.38 105 ILE A O 1
ATOM 831 N N . ASP A 1 106 ? 1.594 -5.623 -9.166 1.00 85.38 106 ASP A N 1
ATOM 832 C CA . ASP A 1 106 ? 3.029 -5.551 -9.390 1.00 85.38 106 ASP A CA 1
ATOM 833 C C . ASP A 1 106 ? 3.247 -4.749 -10.665 1.00 85.38 106 ASP A C 1
ATOM 835 O O . ASP A 1 106 ? 2.809 -5.128 -11.754 1.00 85.38 106 ASP A O 1
ATOM 839 N N . LEU A 1 107 ? 3.839 -3.568 -10.525 1.00 78.69 107 LEU A N 1
ATOM 840 C CA . LEU A 1 107 ? 4.201 -2.748 -11.669 1.00 78.69 107 LEU A CA 1
ATOM 841 C C . LEU A 1 107 ? 5.646 -3.069 -12.027 1.00 78.69 107 LEU A C 1
ATOM 843 O O . LEU A 1 107 ? 6.548 -2.388 -11.559 1.00 78.69 107 LEU A O 1
ATOM 847 N N . ASP A 1 108 ? 5.862 -4.105 -12.834 1.00 72.19 108 ASP A N 1
ATOM 848 C CA . ASP A 1 108 ? 7.211 -4.495 -13.247 1.00 72.19 108 ASP A CA 1
ATOM 849 C C . ASP A 1 108 ? 7.939 -3.391 -14.030 1.00 72.19 108 ASP A C 1
ATOM 851 O O . ASP A 1 108 ? 7.342 -2.536 -14.703 1.00 72.19 108 ASP A O 1
ATOM 855 N N . GLU A 1 109 ? 9.264 -3.405 -13.886 1.00 58.69 109 GLU A N 1
ATOM 856 C CA . GLU A 1 109 ? 10.197 -2.440 -14.451 1.00 58.69 109 GLU A CA 1
ATOM 857 C C . GLU A 1 109 ? 10.049 -2.258 -15.971 1.00 58.69 109 GLU A C 1
ATOM 859 O O . GLU A 1 109 ? 9.920 -3.202 -16.741 1.00 58.69 109 GLU A O 1
ATOM 864 N N . TYR A 1 110 ? 10.161 -0.996 -16.401 1.00 51.97 110 TYR A N 1
ATOM 865 C CA . TYR A 1 110 ? 10.387 -0.586 -17.791 1.00 51.97 110 TYR A CA 1
ATOM 866 C C . TYR A 1 110 ? 9.313 -0.967 -18.818 1.00 51.97 110 TYR A C 1
ATOM 868 O O . TYR A 1 110 ? 9.563 -1.633 -19.818 1.00 51.97 110 TYR A O 1
ATOM 876 N N . ILE A 1 111 ? 8.150 -0.329 -18.722 1.00 51.62 111 ILE A N 1
ATOM 877 C CA . ILE A 1 111 ? 7.496 0.089 -19.966 1.00 51.62 111 ILE A CA 1
ATOM 878 C C . ILE A 1 111 ? 8.205 1.375 -20.382 1.00 51.62 111 ILE A C 1
ATOM 880 O O . ILE A 1 111 ? 8.323 2.275 -19.548 1.00 51.62 111 ILE A O 1
ATOM 884 N N . GLN A 1 112 ? 8.695 1.449 -21.628 1.00 56.41 112 GLN A N 1
ATOM 885 C CA . GLN A 1 112 ? 9.275 2.639 -22.279 1.00 56.41 112 GLN A CA 1
ATOM 886 C C . GLN A 1 112 ? 8.257 3.795 -22.335 1.00 56.41 112 GLN A C 1
ATOM 888 O O . GLN A 1 112 ? 7.811 4.235 -23.387 1.00 56.41 112 GLN A O 1
ATOM 893 N N . THR A 1 113 ? 7.833 4.249 -21.171 1.00 67.88 113 THR A N 1
ATOM 894 C CA . THR A 1 113 ? 6.803 5.245 -20.945 1.00 67.88 113 THR A CA 1
ATOM 895 C C . THR A 1 113 ? 7.436 6.377 -20.177 1.00 67.88 113 THR A C 1
ATOM 897 O O . THR A 1 113 ? 8.334 6.195 -19.346 1.00 67.88 113 THR A O 1
ATOM 900 N N . SER A 1 114 ? 6.981 7.577 -20.489 1.00 81.38 114 SER A N 1
ATOM 901 C CA . SER A 1 114 ? 7.455 8.784 -19.837 1.00 81.38 114 SER A CA 1
ATOM 902 C C . SER A 1 114 ? 7.234 8.710 -18.319 1.00 81.38 114 SER A C 1
ATOM 904 O O . SER A 1 114 ? 6.345 8.021 -17.813 1.00 81.38 114 SER A O 1
ATOM 906 N N . HIS A 1 115 ? 8.019 9.476 -17.556 1.00 80.94 115 HIS A N 1
ATOM 907 C CA . HIS A 1 115 ? 7.791 9.641 -16.117 1.00 80.94 115 HIS A CA 1
ATOM 908 C C . HIS A 1 115 ? 6.335 10.044 -15.795 1.00 80.94 115 HIS A C 1
ATOM 910 O O . HIS A 1 115 ? 5.755 9.548 -14.832 1.00 80.94 115 HIS A O 1
ATOM 916 N N . ILE A 1 116 ? 5.720 10.873 -16.644 1.00 84.38 116 ILE A N 1
ATOM 917 C CA . ILE A 1 116 ? 4.332 11.336 -16.502 1.00 84.38 116 ILE A CA 1
ATOM 918 C C . ILE A 1 116 ? 3.339 10.170 -16.582 1.00 84.38 116 ILE A C 1
ATOM 920 O O . ILE A 1 116 ? 2.411 10.087 -15.772 1.00 84.38 116 ILE A O 1
ATOM 924 N N . GLU A 1 117 ? 3.524 9.258 -17.534 1.00 84.00 117 GLU A N 1
ATOM 925 C CA . GLU A 1 117 ? 2.656 8.089 -17.701 1.00 84.00 117 GLU A CA 1
ATOM 926 C C . GLU A 1 117 ? 2.798 7.109 -16.536 1.00 84.00 117 GLU A C 1
ATOM 928 O O . GLU A 1 117 ? 1.786 6.609 -16.038 1.00 84.00 117 GLU A O 1
ATOM 933 N N . ARG A 1 118 ? 4.026 6.891 -16.043 1.00 85.06 118 ARG A N 1
ATOM 934 C CA . ARG A 1 118 ? 4.284 6.043 -14.865 1.00 85.06 118 ARG A CA 1
ATOM 935 C C . ARG A 1 118 ? 3.565 6.569 -13.624 1.00 85.06 118 ARG A C 1
ATOM 937 O O . ARG A 1 118 ? 2.789 5.834 -13.014 1.00 85.06 118 ARG A O 1
ATOM 944 N N . VAL A 1 119 ? 3.734 7.857 -13.311 1.00 87.44 119 VAL A N 1
ATOM 945 C CA . VAL A 1 119 ? 3.037 8.505 -12.186 1.00 87.44 119 VAL A CA 1
ATOM 946 C C . VAL A 1 119 ? 1.522 8.450 -12.375 1.00 87.44 119 VAL A C 1
ATOM 948 O O . VAL A 1 119 ? 0.800 8.160 -11.429 1.00 87.44 119 VAL A O 1
ATOM 951 N N . SER A 1 120 ? 1.017 8.665 -13.593 1.00 87.75 120 SER A N 1
ATOM 952 C CA . SER A 1 120 ? -0.428 8.629 -13.859 1.00 87.75 120 SER A CA 1
ATOM 953 C C . SER A 1 120 ? -1.030 7.235 -13.657 1.00 87.75 120 SER A C 1
ATOM 955 O O . SER A 1 120 ? -2.132 7.118 -13.120 1.00 87.75 120 SER A O 1
ATOM 957 N N . ARG A 1 121 ? -0.320 6.169 -14.048 1.00 87.19 121 ARG A N 1
ATOM 958 C CA . ARG A 1 121 ? -0.749 4.785 -13.788 1.00 87.19 121 ARG A CA 1
ATOM 959 C C . ARG A 1 121 ? -0.728 4.454 -12.301 1.00 87.19 121 ARG A C 1
ATOM 961 O O . ARG A 1 121 ? -1.697 3.883 -11.810 1.00 87.19 121 ARG A O 1
ATOM 968 N N . LEU A 1 122 ? 0.325 4.860 -11.593 1.00 89.25 122 LEU A N 1
ATOM 969 C CA . LEU A 1 122 ? 0.407 4.715 -10.141 1.00 89.25 122 LEU A CA 1
ATOM 970 C C . LEU A 1 122 ? -0.730 5.458 -9.436 1.00 89.25 122 LEU A C 1
ATOM 972 O O . LEU A 1 122 ? -1.377 4.876 -8.576 1.00 89.25 122 LEU A O 1
ATOM 976 N N . SER A 1 123 ? -1.038 6.697 -9.833 1.00 90.06 123 SER A N 1
ATOM 977 C CA . SER A 1 123 ? -2.146 7.457 -9.240 1.00 90.06 123 SER A CA 1
ATOM 978 C C . SER A 1 123 ? -3.485 6.748 -9.424 1.00 90.06 123 SER A C 1
ATOM 980 O O . SER A 1 123 ? -4.248 6.661 -8.471 1.00 90.06 123 SER A O 1
ATOM 982 N N . ARG A 1 124 ? -3.751 6.179 -10.609 1.00 89.94 124 ARG A N 1
ATOM 983 C CA . ARG A 1 124 ? -4.973 5.389 -10.847 1.00 89.94 124 ARG A CA 1
ATOM 984 C C . ARG A 1 124 ? -5.025 4.127 -9.990 1.00 89.94 124 ARG A C 1
ATOM 986 O O . ARG A 1 124 ? -6.090 3.790 -9.488 1.00 89.94 124 ARG A O 1
ATOM 993 N N . ALA A 1 125 ? -3.897 3.436 -9.824 1.00 89.81 125 ALA A N 1
ATOM 994 C CA . ALA A 1 125 ? -3.822 2.260 -8.962 1.00 89.81 125 ALA A CA 1
ATOM 995 C C . ALA A 1 125 ? -4.076 2.633 -7.492 1.00 89.81 125 ALA A C 1
ATOM 997 O O . ALA A 1 125 ? -4.877 1.977 -6.840 1.00 89.81 125 ALA A O 1
ATOM 998 N N . VAL A 1 126 ? -3.461 3.713 -6.995 1.00 90.19 126 VAL A N 1
ATOM 999 C CA . VAL A 1 126 ? -3.682 4.226 -5.631 1.00 90.19 126 VAL A CA 1
ATOM 1000 C C . VAL A 1 126 ? -5.148 4.613 -5.427 1.00 90.19 126 VAL A C 1
ATOM 1002 O O . VAL A 1 126 ? -5.760 4.197 -4.449 1.00 90.19 126 VAL A O 1
ATOM 1005 N N . GLU A 1 127 ? -5.736 5.350 -6.368 1.00 90.31 127 GLU A N 1
ATOM 1006 C CA . GLU A 1 127 ? -7.143 5.755 -6.316 1.00 90.31 127 GLU A CA 1
ATOM 1007 C C . GLU A 1 127 ? -8.094 4.548 -6.313 1.00 90.31 127 GLU A C 1
ATOM 1009 O O . GLU A 1 127 ? -9.033 4.497 -5.519 1.00 90.31 127 GLU A O 1
ATOM 1014 N N . HIS A 1 128 ? -7.841 3.549 -7.163 1.00 89.94 128 HIS A N 1
ATOM 1015 C CA . HIS A 1 128 ? -8.629 2.318 -7.198 1.00 89.94 128 HIS A CA 1
ATOM 1016 C C . HIS A 1 128 ? -8.520 1.524 -5.889 1.00 89.94 128 HIS A C 1
ATOM 1018 O O . HIS A 1 128 ? -9.537 1.058 -5.368 1.00 89.94 128 HIS A O 1
ATOM 1024 N N . SER A 1 129 ? -7.309 1.412 -5.334 1.00 89.88 129 SER A N 1
ATOM 1025 C CA . SER A 1 129 ? -7.079 0.780 -4.035 1.00 89.88 129 SER A CA 1
ATOM 1026 C C . SER A 1 129 ? -7.878 1.477 -2.940 1.00 89.88 129 SER A C 1
ATOM 1028 O O . SER A 1 129 ? -8.640 0.814 -2.249 1.00 89.88 129 SER A O 1
ATOM 1030 N N . ILE A 1 130 ? -7.782 2.807 -2.820 1.00 88.81 130 ILE A N 1
ATOM 1031 C CA . ILE A 1 130 ? -8.518 3.566 -1.795 1.00 88.81 130 ILE A CA 1
ATOM 1032 C C . ILE A 1 130 ? -10.021 3.303 -1.910 1.00 88.81 130 ILE A C 1
ATOM 1034 O O . ILE A 1 130 ? -10.631 2.899 -0.928 1.00 88.81 130 ILE A O 1
ATOM 1038 N N . ARG A 1 131 ? -10.611 3.400 -3.110 1.00 88.12 131 ARG A N 1
ATOM 1039 C CA . ARG A 1 131 ? -12.046 3.108 -3.305 1.00 88.12 131 ARG A CA 1
ATOM 1040 C C . ARG A 1 131 ? -12.435 1.688 -2.891 1.00 88.12 131 ARG A C 1
ATOM 1042 O O . ARG A 1 131 ? -13.523 1.482 -2.363 1.00 88.12 131 ARG A O 1
ATOM 1049 N N . THR A 1 132 ? -11.566 0.712 -3.149 1.00 87.75 132 THR A N 1
ATOM 1050 C CA . THR A 1 132 ? -11.792 -0.691 -2.770 1.00 87.75 132 THR A CA 1
ATOM 1051 C C . THR A 1 132 ? -11.750 -0.867 -1.252 1.00 87.75 132 THR A C 1
ATOM 1053 O O . THR A 1 132 ? -12.539 -1.636 -0.695 1.00 87.75 132 THR A O 1
ATOM 1056 N N . LEU A 1 133 ? -10.853 -0.138 -0.585 1.00 88.94 133 LEU A N 1
ATOM 1057 C CA . LEU A 1 133 ? -10.614 -0.180 0.856 1.00 88.94 133 LEU A CA 1
ATOM 1058 C C . LEU A 1 133 ? -11.640 0.621 1.669 1.00 88.94 133 LEU A C 1
ATOM 1060 O O . LEU A 1 133 ? -11.936 0.235 2.801 1.00 88.94 133 LEU A O 1
ATOM 1064 N N . SER A 1 134 ? -12.200 1.694 1.105 1.00 85.81 134 SER A N 1
ATOM 1065 C CA . SER A 1 134 ? -13.159 2.553 1.797 1.00 85.81 134 SER A CA 1
ATOM 1066 C C . SER A 1 134 ? -14.445 1.795 2.183 1.00 85.81 1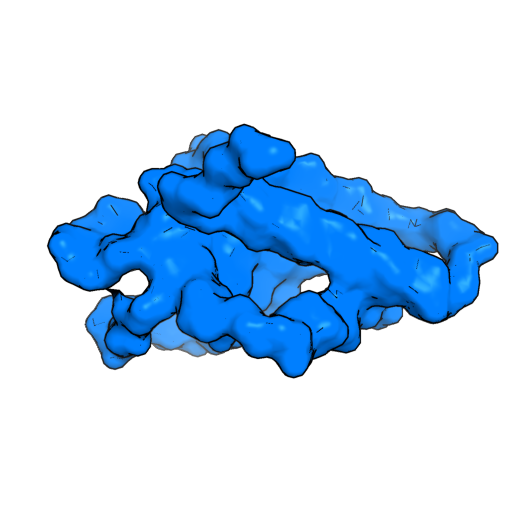34 SER A C 1
ATOM 1068 O O . SER A 1 134 ? -14.940 0.951 1.424 1.00 85.81 134 SER A O 1
ATOM 1070 N N . PRO A 1 135 ? -15.026 2.088 3.362 1.00 73.06 135 PRO A N 1
ATOM 1071 C CA . PRO A 1 135 ? -16.194 1.381 3.890 1.00 73.06 135 PRO A CA 1
ATOM 1072 C C . PRO A 1 135 ? -17.516 1.639 3.147 1.00 73.06 135 PRO A C 1
ATOM 1074 O O . PRO A 1 135 ? -18.519 1.013 3.485 1.00 73.06 135 PRO A O 1
ATOM 1077 N N . SER A 1 136 ? -17.5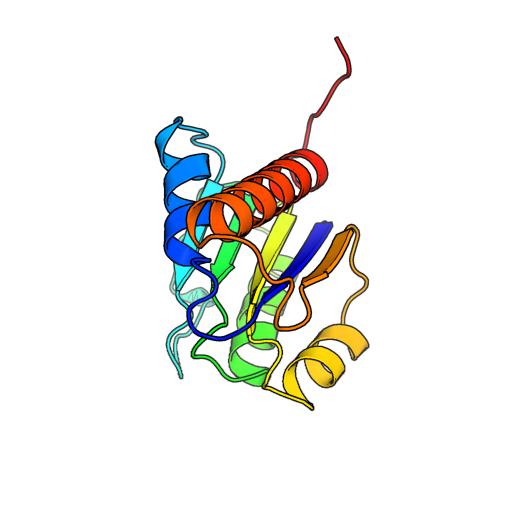79 2.513 2.136 1.00 63.81 136 SER A N 1
ATOM 1078 C CA . SER A 1 136 ? -18.817 2.787 1.386 1.00 63.81 136 SER A CA 1
ATOM 1079 C C . SER A 1 136 ? -18.551 3.357 -0.012 1.00 63.81 136 SER A C 1
ATOM 1081 O O . SER A 1 136 ? -18.618 4.562 -0.220 1.00 63.81 136 SER A O 1
ATOM 1083 N N . ALA A 1 137 ? -18.322 2.500 -1.005 1.00 48.75 137 ALA A N 1
ATOM 1084 C CA . ALA A 1 137 ? -18.563 2.869 -2.399 1.00 48.75 137 ALA A CA 1
ATOM 1085 C C . ALA A 1 137 ? -19.947 2.333 -2.796 1.00 48.75 137 ALA A C 1
ATOM 1087 O O . ALA A 1 137 ? -20.063 1.270 -3.402 1.00 48.75 137 ALA A O 1
ATOM 1088 N N . HIS A 1 138 ? -21.018 3.028 -2.400 1.00 38.59 138 HIS A N 1
ATOM 1089 C CA . HIS A 1 138 ? -22.303 2.814 -3.063 1.00 38.59 138 HIS A CA 1
ATOM 1090 C C . HIS A 1 138 ? -22.166 3.294 -4.515 1.00 38.59 138 HIS A C 1
ATOM 1092 O O . HIS A 1 138 ? -21.756 4.438 -4.722 1.00 38.59 138 HIS A O 1
ATOM 1098 N N . PRO A 1 139 ? -22.487 2.467 -5.526 1.00 40.16 139 PRO A N 1
ATOM 1099 C CA . PRO A 1 139 ? -22.696 2.981 -6.867 1.00 40.16 139 PRO A CA 1
ATOM 1100 C C . PRO A 1 139 ? -23.969 3.836 -6.820 1.00 40.16 139 PRO A C 1
ATOM 1102 O O . PRO A 1 139 ? -25.061 3.310 -6.602 1.00 40.16 139 PRO A O 1
ATOM 1105 N N . GLY A 1 140 ? -23.798 5.153 -6.923 1.00 37.44 140 GLY A N 1
ATOM 1106 C CA . GLY A 1 140 ? -24.863 6.056 -7.355 1.00 37.44 140 GLY A CA 1
ATOM 1107 C C . GLY A 1 140 ? -25.077 5.946 -8.856 1.00 37.44 140 GLY A C 1
ATOM 1108 O O . GLY A 1 140 ? -24.081 5.665 -9.565 1.00 37.44 140 GLY A O 1
#

Mean predicted aligned error: 6.45 Å

Foldseek 3Di:
DAEEEEAEAPPLCLVVLVCVQCVVPPVQEAEAEQDPPDQLVVDDADHQEYEYECAPHALVSVVNNVVCCVPDPPHNHQYYYYYHYPPPPCSVVSNPVVDDHPYYDYPDDDDVDDSVVSSVVSNVSVVVRCCSRDPDPDDD

Secondary structure (DSSP, 8-state):
-EEEEEE--TTS-HHHHHHHHHTT--TTEEEEEPPTT--GGGS----SEEEEE-TTS-HHHHHHHHHHHHH-TT----EEEEEE-TT-TTHHHHHHHT---SEEEE--S--S--HHHHHHHHHHHHHHHHHHHSS-----

Organism: NCBI:txid44933